Protein AF-I0AL12-F1 (afdb_monomer)

Secondary structure (DSSP, 8-state):
-HHHHHHHHHHHHSHHHHHHHHHHHHHHHHHHHHHHHHHHHHTT-GGG--HHHHHHHHHHHHHHHHHHHHHHHHHHHHH-

Solvent-accessible surface area (backbone atoms only — not comparable to full-atom values): 4367 Å² total; per-residue (Å²): 112,72,69,60,55,63,50,32,50,64,49,60,71,38,68,69,52,34,52,51,29,50,52,50,7,52,56,54,13,49,56,49,39,41,77,72,42,42,66,41,63,75,70,66,37,70,89,74,58,56,61,68,59,48,51,48,38,32,49,51,45,27,53,52,46,43,47,54,53,28,52,52,56,53,53,54,71,74,75,111

Foldseek 3Di:
DVVLVVLLVVLCPDPVSVVVLQVQLVVQLVVQLCVVCVVCVVVVVPVPDPVVVSVVSSVVSSVVSSSVVSVVVVVVVVVD

Sequence (80 aa):
MIKIFHICLPQIKNKINFKRHIRIALFVGTILNFINQYENIIEMNYQKLNVFHALITYCVPFFVSVYSAATFNHQEETND

Mean predicted aligned error: 6.61 Å

Structure (mmCIF, N/CA/C/O backbone):
data_AF-I0AL12-F1
#
_entry.id   AF-I0AL12-F1
#
loop_
_atom_site.group_PDB
_atom_site.id
_atom_site.type_symbol
_atom_site.label_atom_id
_atom_site.label_alt_id
_atom_site.label_comp_id
_atom_site.label_asym_id
_atom_site.label_entity_id
_atom_site.label_seq_id
_atom_site.pdbx_PDB_ins_code
_atom_site.Cartn_x
_atom_site.Cartn_y
_atom_site.Cartn_z
_atom_site.occupancy
_atom_site.B_iso_or_equiv
_atom_site.auth_seq_id
_atom_site.auth_comp_id
_atom_site.auth_asym_id
_atom_site.auth_atom_id
_atom_site.pdbx_PDB_model_num
ATOM 1 N N . MET A 1 1 ? -0.383 13.843 -18.300 1.00 57.22 1 MET A N 1
ATOM 2 C CA . MET A 1 1 ? -1.066 12.664 -17.713 1.00 57.22 1 MET A CA 1
ATOM 3 C C . MET A 1 1 ? -0.820 11.367 -18.482 1.00 57.22 1 MET A C 1
ATOM 5 O O . MET A 1 1 ? -0.343 10.432 -17.862 1.00 57.22 1 MET A O 1
ATOM 9 N N . ILE A 1 2 ? -1.056 11.291 -19.801 1.00 65.00 2 ILE A N 1
ATOM 10 C CA . ILE A 1 2 ? -0.929 10.029 -20.575 1.00 65.00 2 ILE A CA 1
ATOM 11 C C . ILE A 1 2 ? 0.488 9.415 -20.522 1.00 65.00 2 ILE A C 1
ATOM 13 O O . ILE A 1 2 ? 0.623 8.208 -20.351 1.00 65.00 2 ILE A O 1
ATOM 17 N N . LYS A 1 3 ? 1.548 10.239 -20.584 1.00 70.50 3 LYS A N 1
ATOM 18 C CA . LYS A 1 3 ? 2.946 9.764 -20.497 1.00 70.50 3 LYS A CA 1
ATOM 19 C C . LYS A 1 3 ? 3.251 9.028 -19.183 1.00 70.50 3 LYS A C 1
ATOM 21 O O . LYS A 1 3 ? 3.862 7.972 -19.210 1.00 70.50 3 LYS A O 1
ATOM 26 N N . ILE A 1 4 ? 2.750 9.533 -18.054 1.00 71.31 4 ILE A N 1
ATOM 27 C CA . ILE A 1 4 ? 2.953 8.932 -16.722 1.00 71.31 4 ILE A CA 1
ATOM 28 C C . ILE A 1 4 ? 2.337 7.531 -16.658 1.00 71.31 4 ILE A C 1
ATOM 30 O O . ILE A 1 4 ? 2.947 6.604 -16.131 1.00 71.31 4 ILE A O 1
ATOM 34 N N . PHE A 1 5 ? 1.141 7.365 -17.230 1.00 75.31 5 PHE A N 1
ATOM 35 C CA . PHE A 1 5 ? 0.452 6.078 -17.240 1.00 75.31 5 PHE A CA 1
ATOM 36 C C . PHE A 1 5 ? 1.252 5.015 -18.007 1.00 75.31 5 PHE A C 1
ATOM 38 O O . PHE A 1 5 ? 1.366 3.877 -17.554 1.00 75.31 5 PHE A O 1
ATOM 45 N N . HIS A 1 6 ? 1.872 5.410 -19.123 1.00 75.50 6 HIS A N 1
ATOM 46 C CA . HIS A 1 6 ? 2.711 4.530 -19.936 1.00 75.50 6 HIS A CA 1
ATOM 47 C C . HIS A 1 6 ? 3.966 4.049 -19.188 1.00 75.50 6 HIS A C 1
ATOM 49 O O . HIS A 1 6 ? 4.325 2.881 -19.294 1.00 75.50 6 HIS A O 1
ATOM 55 N N . ILE A 1 7 ? 4.584 4.915 -18.377 1.00 76.00 7 ILE A N 1
ATOM 56 C CA . ILE A 1 7 ? 5.776 4.586 -17.573 1.00 76.00 7 ILE A CA 1
ATOM 57 C C . ILE A 1 7 ? 5.409 3.684 -16.374 1.00 76.00 7 ILE A C 1
ATOM 59 O O . ILE A 1 7 ? 6.200 2.847 -15.944 1.00 76.00 7 ILE A O 1
ATOM 63 N N . CYS A 1 8 ? 4.182 3.788 -15.849 1.00 77.50 8 CYS A N 1
ATOM 64 C CA . CYS A 1 8 ? 3.714 2.960 -14.728 1.00 77.50 8 CYS A CA 1
ATOM 65 C C . CYS A 1 8 ? 3.301 1.532 -15.140 1.00 77.50 8 CYS A C 1
ATOM 67 O O . CYS A 1 8 ? 3.463 0.589 -14.364 1.00 77.50 8 CYS A O 1
ATOM 69 N N . LEU A 1 9 ? 2.784 1.346 -16.359 1.00 79.00 9 LEU A N 1
ATOM 70 C CA . LEU A 1 9 ? 2.369 0.050 -16.922 1.00 79.00 9 LEU A CA 1
ATOM 71 C C . LEU A 1 9 ? 3.391 -1.103 -16.762 1.00 79.00 9 LEU A C 1
ATOM 73 O O . LEU A 1 9 ? 2.977 -2.194 -16.346 1.00 79.00 9 LEU A O 1
ATOM 77 N N . PRO A 1 10 ? 4.698 -0.929 -17.046 1.00 77.12 10 PRO A N 1
ATOM 78 C CA . PRO A 1 10 ? 5.687 -1.999 -16.878 1.00 77.12 10 PRO A CA 1
ATOM 79 C C . PRO A 1 10 ? 5.881 -2.436 -15.416 1.00 77.12 10 PRO A C 1
ATOM 81 O O . PRO A 1 10 ? 6.126 -3.618 -15.164 1.00 77.12 10 PRO A O 1
ATOM 84 N N . GLN A 1 11 ? 5.700 -1.535 -14.444 1.00 80.00 11 GLN A N 1
ATOM 85 C CA . GLN A 1 11 ? 5.825 -1.858 -13.013 1.00 80.00 11 GLN A CA 1
ATOM 86 C C . GLN A 1 11 ? 4.731 -2.827 -12.541 1.00 80.00 11 GLN A C 1
ATOM 88 O O . GLN A 1 11 ? 4.965 -3.663 -11.670 1.00 80.00 11 GLN A O 1
ATOM 93 N N . ILE A 1 12 ? 3.542 -2.751 -13.144 1.00 78.75 12 ILE A N 1
ATOM 94 C CA . ILE A 1 12 ? 2.388 -3.588 -12.786 1.00 78.75 12 ILE A CA 1
ATOM 95 C C . ILE A 1 12 ? 2.435 -4.943 -13.505 1.00 78.75 12 ILE A C 1
ATOM 97 O O . ILE A 1 12 ? 2.023 -5.956 -12.942 1.00 78.75 12 ILE A O 1
ATOM 101 N N . LYS A 1 13 ? 2.963 -4.992 -14.736 1.00 81.12 13 LYS A N 1
ATOM 102 C CA . LYS A 1 13 ? 3.053 -6.238 -15.518 1.00 81.12 13 LYS A CA 1
ATOM 103 C C . LYS A 1 13 ? 4.044 -7.250 -14.934 1.00 81.12 13 LYS A C 1
ATOM 105 O O . LYS A 1 13 ? 3.823 -8.454 -15.057 1.00 81.12 13 LYS A O 1
ATOM 110 N N . ASN A 1 14 ? 5.121 -6.795 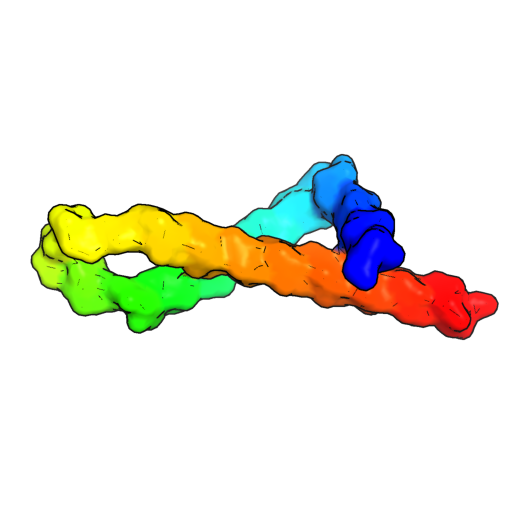-14.295 1.00 82.31 14 ASN A N 1
ATOM 111 C CA . ASN A 1 14 ? 6.087 -7.694 -13.670 1.00 82.31 14 ASN A CA 1
ATOM 112 C C . ASN A 1 14 ? 5.593 -8.152 -12.284 1.00 82.31 14 ASN A C 1
ATOM 114 O O . ASN A 1 14 ? 5.477 -7.348 -11.359 1.00 82.31 14 ASN A O 1
ATOM 118 N N . LYS A 1 15 ? 5.359 -9.463 -12.110 1.00 76.38 15 LYS A N 1
ATOM 119 C CA . LYS A 1 15 ? 4.874 -10.042 -10.840 1.00 76.38 15 LYS A CA 1
ATOM 120 C C . LYS A 1 15 ? 5.767 -9.725 -9.635 1.00 76.38 15 LYS A C 1
ATOM 122 O O . LYS A 1 15 ? 5.246 -9.645 -8.522 1.00 76.38 15 LYS A O 1
ATOM 127 N N . ILE A 1 16 ? 7.079 -9.575 -9.825 1.00 78.31 16 ILE A N 1
ATOM 128 C CA . ILE A 1 16 ? 8.019 -9.253 -8.740 1.00 78.31 16 ILE A CA 1
ATOM 129 C C . ILE A 1 16 ? 7.798 -7.807 -8.277 1.00 78.31 16 ILE A C 1
ATOM 131 O O . ILE A 1 16 ? 7.583 -7.568 -7.086 1.00 78.31 16 ILE A O 1
ATOM 135 N N . ASN A 1 17 ? 7.750 -6.863 -9.220 1.00 84.62 17 ASN A N 1
ATOM 136 C CA . ASN A 1 17 ? 7.519 -5.443 -8.938 1.00 84.62 17 ASN A CA 1
ATOM 137 C C . ASN A 1 17 ? 6.125 -5.221 -8.344 1.00 84.62 17 ASN A C 1
ATOM 139 O O . ASN A 1 17 ? 5.985 -4.564 -7.312 1.00 84.62 17 ASN A O 1
ATOM 143 N N . PHE A 1 18 ? 5.103 -5.874 -8.898 1.00 88.00 18 PHE A N 1
ATOM 144 C CA . PHE A 1 18 ? 3.740 -5.804 -8.380 1.00 88.00 18 PHE A CA 1
ATOM 145 C C . PHE A 1 18 ? 3.634 -6.274 -6.919 1.00 88.00 18 PHE A C 1
ATOM 147 O O . PHE A 1 18 ? 3.066 -5.570 -6.082 1.00 88.00 18 PHE A O 1
ATOM 154 N N . LYS A 1 19 ? 4.237 -7.423 -6.571 1.00 88.38 19 LYS A N 1
ATOM 155 C CA . LYS A 1 19 ? 4.2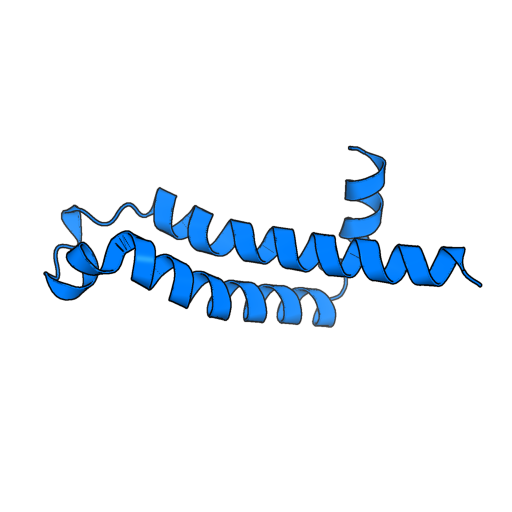69 -7.917 -5.180 1.00 88.38 19 LYS A CA 1
ATOM 156 C C . LYS A 1 19 ? 4.963 -6.936 -4.233 1.00 88.38 19 LYS A C 1
ATOM 158 O O . LYS A 1 19 ? 4.523 -6.791 -3.092 1.00 88.38 19 LYS A O 1
ATOM 163 N N . ARG A 1 20 ? 6.026 -6.261 -4.688 1.00 91.69 20 ARG A N 1
ATOM 164 C CA . ARG A 1 20 ? 6.724 -5.233 -3.900 1.00 91.69 20 ARG A CA 1
ATOM 165 C C . ARG A 1 20 ? 5.790 -4.068 -3.575 1.00 91.69 20 ARG A C 1
ATOM 167 O O . ARG A 1 20 ? 5.677 -3.695 -2.410 1.00 91.69 20 ARG A O 1
ATOM 174 N N . HIS A 1 21 ? 5.084 -3.552 -4.578 1.00 91.94 21 HIS A N 1
ATOM 175 C CA . HIS A 1 21 ? 4.135 -2.452 -4.403 1.00 91.94 21 HIS A CA 1
ATOM 176 C C . HIS A 1 21 ? 2.959 -2.833 -3.498 1.00 91.94 21 HIS A C 1
ATOM 178 O O . HIS A 1 21 ? 2.587 -2.046 -2.632 1.00 91.94 21 HIS A O 1
ATOM 184 N N . ILE A 1 22 ? 2.438 -4.060 -3.609 1.00 93.00 22 ILE A N 1
ATOM 185 C CA . ILE A 1 22 ? 1.414 -4.577 -2.685 1.00 93.00 22 ILE A CA 1
ATOM 186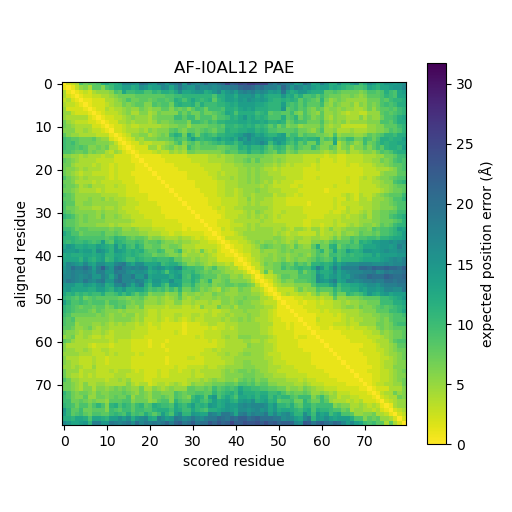 C C . ILE A 1 22 ? 1.940 -4.638 -1.246 1.00 93.00 22 ILE A C 1
ATOM 188 O O . ILE A 1 22 ? 1.249 -4.203 -0.332 1.00 93.00 22 ILE A O 1
ATOM 192 N N . ARG A 1 23 ? 3.162 -5.139 -1.017 1.00 93.62 23 ARG A N 1
ATOM 193 C CA . ARG A 1 23 ? 3.743 -5.205 0.336 1.00 93.62 23 ARG A CA 1
ATOM 194 C C . ARG A 1 23 ? 3.881 -3.815 0.961 1.00 93.62 23 ARG A C 1
ATOM 196 O O . ARG A 1 23 ? 3.550 -3.647 2.131 1.00 93.62 23 ARG A O 1
ATOM 203 N N . ILE A 1 24 ? 4.342 -2.835 0.182 1.00 93.69 24 ILE A N 1
ATOM 204 C CA . ILE A 1 24 ? 4.451 -1.438 0.624 1.00 93.69 24 ILE A CA 1
ATOM 205 C C . ILE A 1 24 ? 3.065 -0.878 0.950 1.00 93.69 24 ILE A C 1
ATOM 207 O O . ILE A 1 24 ? 2.875 -0.315 2.025 1.00 93.69 24 ILE A O 1
ATOM 211 N N . ALA A 1 25 ? 2.091 -1.086 0.062 1.00 94.25 25 ALA A N 1
ATOM 212 C CA . ALA A 1 25 ? 0.717 -0.644 0.258 1.00 94.25 25 ALA A CA 1
ATOM 213 C C . ALA A 1 25 ? 0.083 -1.239 1.516 1.00 94.25 25 ALA A C 1
ATOM 215 O O . ALA A 1 25 ? -0.574 -0.520 2.256 1.00 94.25 25 ALA A O 1
ATOM 216 N N . LEU A 1 26 ? 0.318 -2.524 1.795 1.00 93.62 26 LEU A N 1
ATOM 217 C CA . LEU A 1 26 ? -0.166 -3.172 3.012 1.00 93.62 26 LEU A CA 1
ATOM 218 C C . LEU A 1 26 ? 0.507 -2.605 4.258 1.00 93.62 26 LEU A C 1
ATOM 220 O O . LEU A 1 26 ? -0.186 -2.283 5.215 1.00 93.62 26 LEU A O 1
ATOM 224 N N . PHE A 1 27 ? 1.831 -2.444 4.259 1.00 95.25 27 PHE A N 1
ATOM 225 C CA . PHE A 1 27 ? 2.545 -1.928 5.427 1.00 95.25 27 PHE A CA 1
ATOM 226 C C . PHE A 1 27 ? 2.156 -0.477 5.736 1.00 95.25 27 PHE A C 1
ATOM 228 O O . PHE A 1 27 ? 1.662 -0.177 6.822 1.00 95.25 27 PHE A O 1
ATOM 235 N N . VAL A 1 28 ? 2.315 0.412 4.753 1.00 94.81 28 VAL A N 1
ATOM 236 C CA . VAL A 1 28 ? 1.998 1.838 4.901 1.00 94.81 28 VAL A CA 1
ATOM 237 C C . VAL A 1 28 ? 0.500 2.026 5.107 1.00 94.81 28 VAL A C 1
ATOM 239 O O . VAL A 1 28 ? 0.102 2.745 6.015 1.00 94.81 28 VAL A O 1
ATOM 242 N N . GLY A 1 29 ? -0.333 1.336 4.326 1.00 92.25 29 GLY A N 1
ATOM 243 C CA . GLY A 1 29 ? -1.787 1.400 4.442 1.00 92.25 29 GLY A CA 1
ATOM 244 C C . GLY A 1 29 ? -2.305 0.891 5.784 1.00 92.25 29 GLY A C 1
ATOM 245 O O . GLY A 1 29 ? -3.265 1.452 6.289 1.00 92.25 29 GLY A O 1
ATOM 246 N N . THR A 1 30 ? -1.651 -0.085 6.426 1.00 90.06 30 THR A N 1
ATOM 247 C CA . THR A 1 30 ? -2.032 -0.533 7.781 1.00 90.06 30 THR A CA 1
ATOM 248 C C . THR A 1 30 ? -1.790 0.562 8.809 1.00 90.06 30 THR A C 1
ATOM 250 O O . THR A 1 30 ? -2.678 0.859 9.607 1.00 90.06 30 THR A O 1
ATOM 253 N N . ILE A 1 31 ? -0.620 1.203 8.761 1.00 93.62 31 ILE A N 1
ATOM 254 C CA . ILE A 1 31 ? -0.292 2.336 9.639 1.00 93.62 31 ILE A CA 1
ATOM 255 C C . 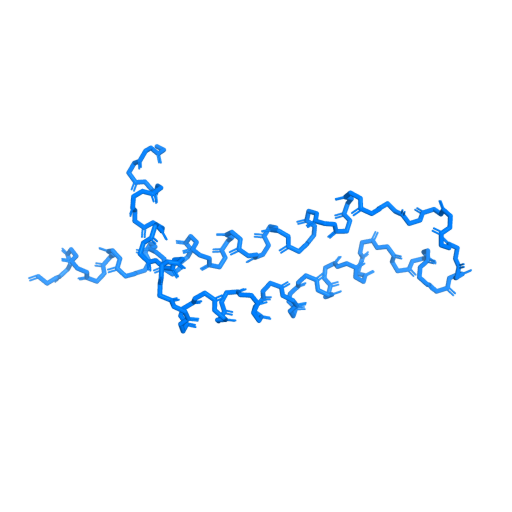ILE A 1 31 ? -1.293 3.471 9.410 1.00 93.62 31 ILE A C 1
ATOM 257 O O . ILE A 1 31 ? -1.849 4.021 10.360 1.00 93.62 31 ILE A O 1
ATOM 261 N N . LEU A 1 32 ? -1.564 3.782 8.143 1.00 89.75 32 LEU A N 1
ATOM 262 C CA . LEU A 1 32 ? -2.453 4.865 7.746 1.00 89.75 32 LEU A CA 1
ATOM 263 C C . LEU A 1 32 ? -3.922 4.564 8.115 1.00 89.75 32 LEU A C 1
ATOM 265 O O . LEU A 1 32 ? -4.666 5.453 8.516 1.00 89.75 32 LEU A O 1
ATOM 269 N N . ASN A 1 33 ? -4.338 3.299 8.048 1.00 88.62 33 ASN A N 1
ATOM 270 C CA . ASN A 1 33 ? -5.674 2.858 8.446 1.00 88.62 33 ASN A CA 1
ATOM 271 C C . ASN A 1 33 ? -5.840 2.886 9.965 1.00 88.62 33 ASN A C 1
ATOM 273 O O . ASN A 1 33 ? -6.904 3.267 10.451 1.00 88.62 33 ASN A O 1
ATOM 277 N N . PHE A 1 34 ? -4.777 2.545 10.701 1.00 88.19 34 PHE A N 1
ATOM 278 C CA . PHE A 1 34 ? -4.740 2.671 12.150 1.00 88.19 34 PHE A CA 1
ATOM 279 C C . PHE A 1 34 ? -4.922 4.132 12.558 1.00 88.19 34 PHE A C 1
ATOM 281 O O . PHE A 1 34 ? -5.921 4.434 13.188 1.00 88.19 34 PHE A O 1
ATOM 288 N N . ILE A 1 35 ? -4.071 5.066 12.114 1.00 87.88 35 ILE A N 1
ATOM 289 C CA . ILE A 1 35 ? -4.212 6.490 12.490 1.00 87.88 35 ILE A CA 1
ATOM 290 C C . ILE A 1 35 ? 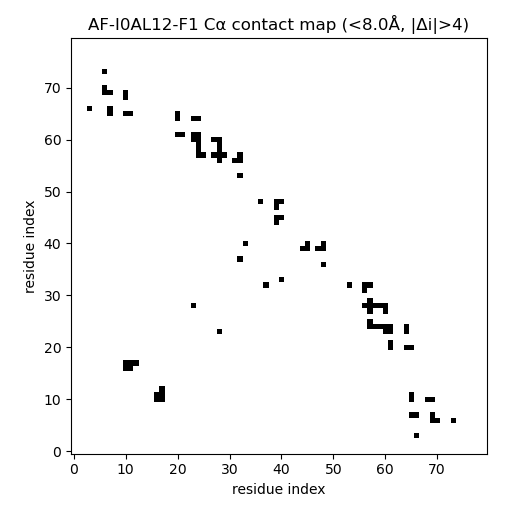-5.567 7.091 12.084 1.00 87.88 35 ILE A C 1
ATOM 292 O O . ILE A 1 35 ? -6.066 7.987 12.755 1.00 87.88 35 ILE A O 1
ATOM 296 N N . ASN A 1 36 ? -6.170 6.606 10.997 1.00 87.06 36 ASN A N 1
ATOM 297 C CA . ASN A 1 36 ? -7.376 7.201 10.442 1.00 87.06 36 ASN A CA 1
ATOM 298 C C . ASN A 1 36 ? -8.677 6.702 11.097 1.00 87.06 36 ASN A C 1
ATOM 300 O O . ASN A 1 36 ? -9.681 7.405 11.055 1.00 87.06 36 ASN A O 1
ATOM 304 N N . GLN A 1 37 ? -8.702 5.490 11.660 1.00 82.38 37 GLN A N 1
ATOM 305 C CA . GLN A 1 37 ? -9.903 4.928 12.304 1.00 82.38 37 GLN A CA 1
ATOM 306 C C . GLN A 1 37 ? -9.594 4.260 13.654 1.00 82.38 37 GLN A C 1
ATOM 308 O O . GLN A 1 37 ? -10.349 3.382 14.071 1.00 82.38 37 GLN A O 1
ATOM 313 N N . TYR A 1 38 ? -8.509 4.657 14.339 1.00 84.62 38 TYR A N 1
ATOM 314 C CA . TYR A 1 38 ? -8.068 4.015 15.587 1.00 84.62 38 TYR A CA 1
ATOM 315 C C . TYR A 1 38 ? -9.178 3.981 16.645 1.00 84.62 38 TYR A C 1
ATOM 317 O O . TYR A 1 38 ? -9.359 2.946 17.275 1.00 84.62 38 TYR A O 1
ATOM 325 N N . GLU A 1 39 ? -9.965 5.053 16.785 1.00 82.06 39 GLU A N 1
ATOM 326 C CA . GLU A 1 39 ? -11.088 5.136 17.734 1.00 82.06 39 GLU A CA 1
ATOM 327 C C . GLU A 1 39 ? -12.108 4.023 17.481 1.00 82.06 39 GLU A C 1
ATOM 329 O O . GLU A 1 39 ? -12.408 3.237 18.372 1.00 82.06 39 GLU A O 1
ATOM 334 N N . ASN A 1 40 ? -12.548 3.857 16.230 1.00 81.25 40 ASN A N 1
ATOM 335 C CA . ASN A 1 40 ? -13.514 2.817 15.863 1.00 81.25 40 ASN A CA 1
ATOM 336 C C . ASN A 1 40 ? -12.949 1.395 16.031 1.00 81.25 40 ASN A C 1
ATOM 338 O O . ASN A 1 40 ? -13.705 0.463 16.306 1.00 81.25 40 ASN A O 1
ATOM 342 N N . ILE A 1 41 ? -11.633 1.217 15.855 1.00 79.44 41 ILE A N 1
ATOM 343 C CA . ILE A 1 41 ? -10.950 -0.073 16.033 1.00 79.44 41 ILE A CA 1
ATOM 344 C C . ILE A 1 41 ? -10.830 -0.420 17.525 1.00 79.44 41 ILE A C 1
ATOM 346 O O . ILE A 1 41 ? -11.082 -1.564 17.902 1.00 79.44 41 ILE A O 1
ATOM 350 N N . ILE A 1 42 ? -10.469 0.551 18.368 1.00 80.69 42 ILE A N 1
ATOM 351 C CA . ILE A 1 42 ? -10.287 0.366 19.817 1.00 80.69 42 ILE A CA 1
ATOM 352 C C . ILE A 1 42 ? -11.637 0.217 20.526 1.00 80.69 42 ILE A C 1
ATOM 354 O O . ILE A 1 42 ? -11.771 -0.629 21.407 1.00 80.69 42 ILE A O 1
ATOM 358 N N . GLU A 1 43 ? -12.655 0.971 20.109 1.00 83.56 43 GLU A N 1
ATOM 359 C CA . GLU A 1 43 ? -14.021 0.872 20.640 1.00 83.56 43 GLU A CA 1
ATOM 360 C C . GLU A 1 43 ? -14.781 -0.376 20.138 1.00 83.56 43 GLU A C 1
ATOM 362 O O . GLU A 1 43 ? -15.935 -0.579 20.512 1.00 83.56 43 GLU A O 1
ATOM 367 N N . MET A 1 44 ? -14.168 -1.210 19.279 1.00 73.69 44 MET A N 1
ATOM 368 C CA . MET A 1 44 ? -14.808 -2.344 18.585 1.00 73.69 44 MET A CA 1
ATOM 369 C C . MET A 1 44 ? -16.121 -1.967 17.869 1.00 73.69 44 MET A C 1
ATOM 371 O O . MET A 1 44 ? -17.017 -2.794 17.677 1.00 73.69 44 MET A O 1
ATOM 375 N N . ASN A 1 45 ? -16.247 -0.713 17.431 1.00 76.44 45 ASN A N 1
ATOM 376 C CA . ASN A 1 45 ? -17.451 -0.217 16.776 1.00 76.44 45 ASN A CA 1
ATOM 377 C C . ASN A 1 45 ? -17.391 -0.457 15.261 1.00 76.44 45 ASN A C 1
ATOM 379 O O . ASN A 1 45 ? -17.253 0.462 14.449 1.00 76.44 45 ASN A O 1
ATOM 383 N N . TYR A 1 46 ? -17.516 -1.728 14.873 1.00 70.69 46 TYR A N 1
ATOM 384 C CA . TYR A 1 46 ? -17.441 -2.161 13.474 1.00 70.69 46 TYR A CA 1
ATOM 385 C C . TYR A 1 46 ? -18.563 -1.586 12.589 1.00 70.69 46 TYR A C 1
ATOM 387 O O . TYR A 1 46 ? -18.399 -1.529 11.373 1.00 70.69 46 TYR A O 1
ATOM 395 N N . GLN A 1 47 ? -19.676 -1.113 13.166 1.00 71.75 47 GLN A N 1
ATOM 396 C CA . GLN A 1 47 ? -20.759 -0.457 12.416 1.00 71.75 47 GLN A CA 1
ATOM 397 C C . GLN A 1 47 ? -20.375 0.931 11.887 1.00 71.75 47 GLN A C 1
ATOM 399 O O . GLN A 1 47 ? -20.947 1.377 10.894 1.00 71.75 47 GLN A O 1
ATOM 404 N N . LYS A 1 48 ? -19.408 1.609 12.519 1.00 73.44 48 LYS A N 1
ATOM 405 C CA . LYS A 1 48 ? -18.902 2.917 12.074 1.00 73.44 48 LYS A CA 1
ATOM 406 C C . LYS A 1 48 ? -17.659 2.826 11.187 1.00 73.44 48 LYS A C 1
ATOM 408 O O . LYS A 1 48 ? -17.189 3.857 10.704 1.00 73.44 48 LYS A O 1
ATOM 413 N N . LEU A 1 49 ? -17.124 1.625 10.948 1.00 75.88 49 LEU A N 1
ATOM 414 C CA . LEU A 1 49 ? -15.980 1.454 10.056 1.00 75.88 49 LEU A CA 1
ATOM 415 C C . LEU A 1 49 ? -16.360 1.847 8.630 1.00 75.88 49 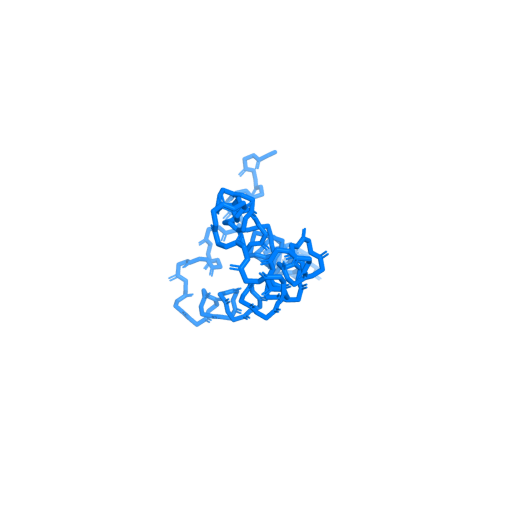LEU A C 1
ATOM 417 O O . LEU A 1 49 ? -17.162 1.192 7.962 1.00 75.88 49 LEU A O 1
ATOM 421 N N . ASN A 1 50 ? -15.729 2.907 8.136 1.00 82.88 50 ASN A N 1
ATOM 422 C CA . ASN A 1 50 ? -15.900 3.319 6.757 1.00 82.88 50 ASN A CA 1
ATOM 423 C C . ASN A 1 50 ? -14.976 2.475 5.868 1.00 82.88 50 ASN A C 1
ATOM 425 O O . ASN A 1 50 ? -13.803 2.806 5.678 1.00 82.88 50 ASN A O 1
ATOM 429 N N . VAL A 1 51 ? -15.524 1.378 5.336 1.00 81.38 51 VAL A N 1
ATOM 430 C CA . VAL A 1 51 ? -14.825 0.429 4.449 1.00 81.38 51 VAL A CA 1
ATOM 431 C C . VAL A 1 51 ? -14.293 1.117 3.192 1.00 81.38 51 VAL A C 1
ATOM 433 O O . VAL A 1 51 ? -13.197 0.801 2.734 1.00 81.38 51 VAL A O 1
ATOM 436 N N . PHE A 1 52 ? -15.032 2.089 2.650 1.00 83.56 52 PHE A N 1
ATOM 437 C CA . PHE A 1 52 ? -14.583 2.861 1.491 1.00 83.56 52 PHE A CA 1
ATOM 438 C C . PHE A 1 52 ? -13.333 3.677 1.822 1.00 83.56 52 PHE A C 1
ATOM 440 O O . PHE A 1 52 ? -12.363 3.679 1.064 1.00 83.56 52 PHE A O 1
ATOM 447 N N . HIS A 1 53 ? -13.326 4.309 2.994 1.00 83.62 53 HIS A N 1
ATOM 448 C CA . HIS A 1 53 ? -12.162 5.044 3.468 1.00 83.62 53 HIS A CA 1
ATOM 449 C C . HIS A 1 53 ? -10.971 4.111 3.680 1.00 83.62 53 HIS A C 1
ATOM 451 O O . HIS A 1 53 ? -9.889 4.401 3.185 1.00 83.62 53 HIS A O 1
ATOM 457 N N . ALA A 1 54 ? -11.176 2.959 4.325 1.00 84.31 54 ALA A N 1
ATOM 458 C CA . ALA A 1 54 ? -10.131 1.952 4.489 1.00 84.31 54 ALA A CA 1
ATOM 459 C C . ALA A 1 54 ? -9.554 1.507 3.132 1.00 84.31 54 ALA A C 1
ATOM 461 O O . ALA A 1 54 ? -8.338 1.454 2.972 1.00 84.31 54 ALA A O 1
ATOM 462 N N . LEU A 1 55 ? -10.396 1.268 2.121 1.00 87.56 55 LEU A N 1
ATOM 463 C CA . LEU A 1 55 ? -9.948 0.875 0.783 1.00 87.56 55 LEU A CA 1
ATOM 464 C C . LEU A 1 55 ? -9.047 1.941 0.139 1.00 87.56 55 LEU A C 1
ATOM 466 O O . LEU A 1 55 ? -7.968 1.610 -0.355 1.00 87.56 55 LEU A O 1
ATOM 470 N N . ILE A 1 56 ? -9.426 3.221 0.214 1.00 88.12 56 ILE A N 1
ATOM 471 C CA . ILE A 1 56 ? -8.585 4.328 -0.272 1.00 88.12 56 ILE A CA 1
ATOM 472 C C . ILE A 1 56 ? -7.252 4.380 0.481 1.00 88.12 56 ILE A C 1
ATOM 474 O O . ILE A 1 56 ? -6.203 4.548 -0.145 1.00 88.12 56 ILE A O 1
ATOM 478 N N . THR A 1 57 ? -7.273 4.167 1.794 1.00 89.81 57 THR A N 1
ATOM 479 C CA . THR A 1 57 ? -6.080 4.170 2.647 1.00 89.81 57 THR A CA 1
ATOM 480 C C . THR A 1 57 ? -5.028 3.139 2.225 1.00 89.81 57 THR A C 1
ATOM 482 O O . THR A 1 57 ? -3.836 3.384 2.400 1.00 89.81 57 THR A O 1
ATOM 485 N N . TYR A 1 58 ? -5.433 2.024 1.607 1.00 88.44 58 TYR A N 1
ATOM 486 C CA . TYR A 1 58 ? -4.508 1.050 1.009 1.00 88.44 58 TYR A CA 1
ATOM 487 C C . TYR A 1 58 ? -4.215 1.324 -0.474 1.00 88.44 58 TYR A C 1
ATOM 489 O O . TYR A 1 58 ? -3.094 1.096 -0.936 1.00 88.44 58 TYR A O 1
ATOM 497 N N . CYS A 1 59 ? -5.183 1.840 -1.236 1.00 90.44 59 CYS A N 1
ATOM 498 C CA . CYS A 1 59 ? -4.999 2.153 -2.654 1.00 90.44 59 CYS A CA 1
ATOM 499 C C . CYS A 1 59 ? -4.000 3.295 -2.886 1.00 90.44 59 CYS A C 1
ATOM 501 O O . CYS A 1 59 ? -3.162 3.206 -3.783 1.00 90.44 59 CYS A O 1
ATOM 503 N N . VAL A 1 60 ? -4.050 4.357 -2.082 1.00 92.50 60 VAL A N 1
ATOM 504 C CA . VAL A 1 60 ? -3.156 5.518 -2.226 1.00 92.50 60 VAL A CA 1
ATOM 505 C C . VAL A 1 60 ? -1.672 5.129 -2.109 1.00 92.50 60 VAL A C 1
ATOM 507 O O . VAL A 1 60 ? -0.928 5.398 -3.056 1.00 92.50 60 VAL A O 1
ATOM 510 N N . PRO A 1 61 ? -1.206 4.453 -1.038 1.00 92.62 61 PRO A N 1
ATOM 511 C CA . PRO A 1 61 ? 0.199 4.063 -0.926 1.00 92.62 61 PRO A CA 1
ATOM 512 C C . PRO A 1 61 ? 0.638 3.055 -1.998 1.00 92.62 61 PRO A C 1
ATOM 514 O O . PRO A 1 61 ? 1.808 3.064 -2.386 1.00 92.62 61 PRO A O 1
ATOM 517 N N . PHE A 1 62 ? -0.276 2.244 -2.546 1.00 92.81 62 PHE A N 1
ATOM 518 C CA . PHE A 1 62 ? 0.016 1.426 -3.726 1.00 92.81 62 PHE A CA 1
ATOM 519 C C . PHE A 1 62 ? 0.357 2.291 -4.948 1.00 92.81 62 PHE A C 1
ATOM 521 O O . PHE A 1 62 ? 1.425 2.127 -5.541 1.00 92.81 62 PHE A O 1
ATOM 528 N N . PHE A 1 63 ? -0.517 3.236 -5.309 1.00 91.25 63 PHE A N 1
ATOM 529 C CA . PHE A 1 63 ? -0.319 4.084 -6.489 1.00 91.25 63 PHE A CA 1
ATOM 530 C C . PHE A 1 63 ? 0.906 4.986 -6.364 1.00 91.25 63 PHE A C 1
ATOM 532 O O . PHE A 1 63 ? 1.669 5.108 -7.321 1.00 91.25 63 PHE A O 1
ATOM 539 N N . VAL A 1 64 ? 1.135 5.562 -5.182 1.00 92.12 64 VAL A N 1
ATOM 540 C CA . VAL A 1 64 ? 2.329 6.373 -4.911 1.00 92.12 64 VAL A CA 1
ATOM 541 C C . VAL A 1 64 ? 3.594 5.530 -5.065 1.00 92.12 64 VAL A C 1
ATOM 543 O O . VAL A 1 64 ? 4.533 5.957 -5.729 1.00 92.12 64 VAL A O 1
ATOM 546 N N . SER A 1 65 ? 3.604 4.299 -4.543 1.00 93.38 65 SER A N 1
ATOM 547 C CA . SER A 1 65 ? 4.751 3.399 -4.687 1.00 93.38 65 SER A CA 1
ATOM 548 C C . SER A 1 65 ? 5.055 3.062 -6.154 1.00 93.38 65 SER A C 1
ATOM 550 O O . SER A 1 65 ? 6.220 3.085 -6.557 1.00 93.38 65 SER A O 1
ATOM 552 N N . VAL A 1 66 ? 4.024 2.780 -6.959 1.00 90.94 66 VAL A N 1
ATOM 553 C CA . VAL A 1 66 ? 4.167 2.520 -8.403 1.00 90.94 66 VAL A CA 1
ATOM 554 C C . VAL A 1 66 ? 4.684 3.760 -9.133 1.00 90.94 66 VAL A C 1
ATOM 556 O O . VAL A 1 66 ? 5.625 3.652 -9.917 1.00 90.94 66 VAL A O 1
ATOM 559 N N . TYR A 1 67 ? 4.114 4.934 -8.853 1.00 89.25 67 TYR A N 1
ATOM 560 C CA . TYR A 1 67 ? 4.506 6.196 -9.480 1.00 89.25 67 TYR A CA 1
ATOM 561 C C . TYR A 1 67 ? 5.960 6.572 -9.175 1.00 89.25 67 TYR A C 1
ATOM 563 O O . TYR A 1 67 ? 6.712 6.922 -10.088 1.00 89.25 67 TYR A O 1
ATOM 571 N N . SER A 1 68 ? 6.380 6.458 -7.912 1.00 88.44 68 SER A N 1
ATOM 572 C CA . SER A 1 68 ? 7.760 6.743 -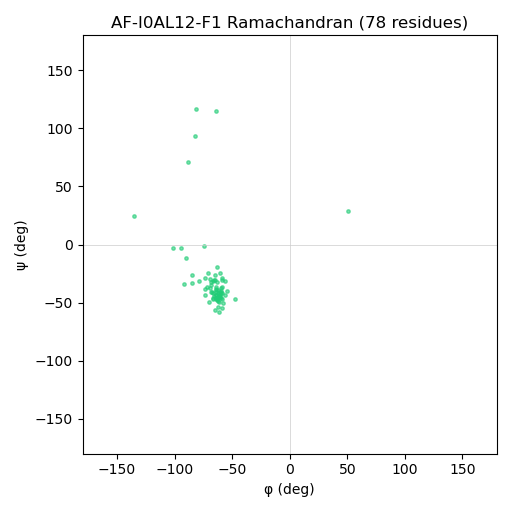7.511 1.00 88.44 68 SER A CA 1
ATOM 573 C C . SER A 1 68 ? 8.756 5.814 -8.204 1.00 88.44 68 SER A C 1
ATOM 575 O O . SER A 1 68 ? 9.756 6.293 -8.727 1.00 88.44 68 SER A O 1
ATOM 577 N N . ALA A 1 69 ? 8.472 4.509 -8.276 1.00 87.62 69 ALA A N 1
ATOM 578 C CA . ALA A 1 69 ? 9.354 3.561 -8.963 1.00 87.62 69 ALA A CA 1
ATOM 579 C C . ALA A 1 69 ? 9.400 3.796 -10.481 1.00 87.62 69 ALA A C 1
ATOM 581 O O . ALA A 1 69 ? 10.465 3.741 -11.086 1.00 87.62 69 ALA A O 1
ATOM 582 N N . ALA A 1 70 ? 8.252 4.089 -11.092 1.00 86.62 70 ALA A N 1
ATOM 583 C CA . ALA A 1 70 ? 8.153 4.408 -12.511 1.00 86.62 70 ALA A CA 1
ATOM 584 C C . ALA A 1 70 ? 8.967 5.663 -12.873 1.00 86.62 70 ALA A C 1
ATOM 586 O O . ALA A 1 70 ? 9.704 5.663 -13.854 1.00 86.62 70 ALA A O 1
ATOM 587 N N . THR A 1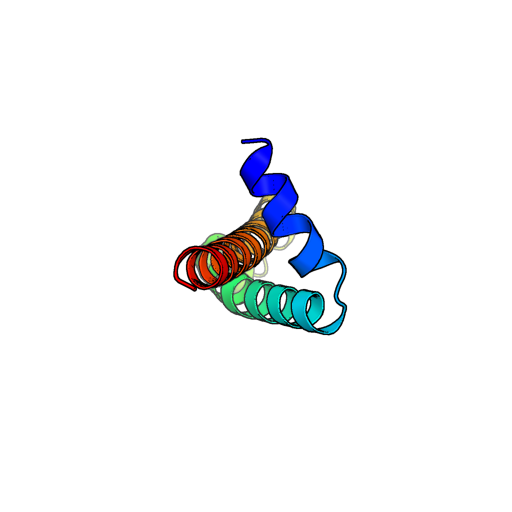 71 ? 8.869 6.713 -12.055 1.00 86.06 71 THR A N 1
ATOM 588 C CA . THR A 1 71 ? 9.582 7.977 -12.285 1.00 86.06 71 THR A CA 1
ATOM 589 C C . THR A 1 71 ? 11.089 7.815 -12.102 1.00 86.06 71 THR A C 1
ATOM 591 O O . THR A 1 71 ? 11.848 8.337 -12.910 1.00 86.06 71 THR A O 1
ATOM 594 N N . PHE A 1 72 ? 11.520 7.066 -11.083 1.00 86.06 72 PHE A N 1
ATOM 595 C CA . PHE A 1 72 ? 12.942 6.847 -10.809 1.00 86.06 72 PHE A CA 1
ATOM 596 C C . PHE A 1 72 ? 13.631 6.073 -11.943 1.00 86.06 72 PHE A C 1
ATOM 598 O O . PHE A 1 72 ? 14.655 6.513 -12.451 1.00 86.06 72 PHE A O 1
ATOM 605 N N . ASN A 1 73 ? 13.017 4.982 -12.416 1.00 78.94 73 ASN A N 1
ATOM 606 C CA . ASN A 1 73 ? 13.559 4.196 -13.529 1.00 78.94 73 ASN A CA 1
ATOM 607 C C . ASN A 1 73 ? 13.618 5.000 -14.839 1.00 78.94 73 ASN A C 1
ATOM 609 O O . ASN A 1 73 ? 14.553 4.850 -15.615 1.00 78.94 73 ASN A O 1
ATOM 613 N N . HIS A 1 74 ? 12.624 5.860 -15.091 1.00 77.69 74 HIS A N 1
ATOM 614 C CA . HIS A 1 74 ? 12.624 6.704 -16.286 1.00 77.69 74 HIS A CA 1
ATOM 615 C C . HIS A 1 74 ? 13.708 7.788 -16.238 1.00 77.69 74 HIS A C 1
ATOM 617 O O . HIS A 1 74 ? 14.208 8.183 -17.283 1.00 77.69 74 HIS A O 1
ATOM 623 N N . GLN A 1 75 ? 14.073 8.263 -15.041 1.00 76.00 75 GLN A N 1
ATOM 624 C CA . GLN A 1 75 ? 15.181 9.202 -14.870 1.00 76.00 75 GLN A CA 1
ATOM 625 C C . GLN A 1 75 ? 16.541 8.548 -15.144 1.00 76.00 75 GLN A C 1
ATOM 627 O O . GLN A 1 75 ? 17.385 9.207 -15.743 1.00 76.00 75 GLN A O 1
ATOM 632 N N . GLU A 1 76 ? 16.753 7.283 -14.760 1.00 75.31 76 GLU A N 1
ATOM 633 C CA . GLU A 1 76 ? 17.973 6.535 -15.120 1.00 75.31 76 GLU A CA 1
ATOM 634 C C . GLU A 1 76 ? 18.113 6.380 -16.642 1.00 75.31 76 GLU A C 1
ATOM 636 O O . GLU A 1 76 ? 19.133 6.780 -17.188 1.00 75.31 76 GLU A O 1
ATOM 641 N N . GLU A 1 77 ? 17.064 5.936 -17.348 1.00 69.50 77 GLU A N 1
ATOM 642 C CA . GLU A 1 77 ? 17.102 5.744 -18.813 1.00 69.50 77 GLU A CA 1
ATOM 643 C C . GLU A 1 77 ? 17.385 7.025 -19.622 1.00 69.50 77 GLU A C 1
ATOM 645 O O . GLU A 1 77 ? 17.829 6.940 -20.761 1.00 69.50 77 GLU A O 1
ATOM 650 N N . THR A 1 78 ? 17.087 8.212 -19.083 1.00 71.56 78 THR A N 1
ATOM 651 C CA . THR A 1 78 ? 17.367 9.498 -19.755 1.00 71.56 78 THR A CA 1
ATOM 652 C C . THR A 1 78 ? 18.738 10.098 -19.439 1.00 71.56 78 THR A C 1
ATOM 654 O O . THR A 1 78 ? 19.102 11.089 -20.071 1.00 71.56 78 THR A O 1
ATOM 657 N N . ASN A 1 79 ? 19.455 9.568 -18.444 1.00 66.50 79 ASN A N 1
ATOM 658 C CA . ASN A 1 79 ? 20.773 10.065 -18.032 1.00 66.50 79 ASN A CA 1
ATOM 659 C C . ASN A 1 79 ? 21.941 9.212 -18.570 1.00 66.50 79 ASN A C 1
ATOM 661 O O . ASN A 1 79 ? 23.092 9.595 -18.356 1.00 66.50 79 ASN A O 1
ATOM 665 N N . ASP A 1 80 ? 21.632 8.115 -19.268 1.00 51.19 80 ASP A N 1
ATOM 666 C CA . ASP A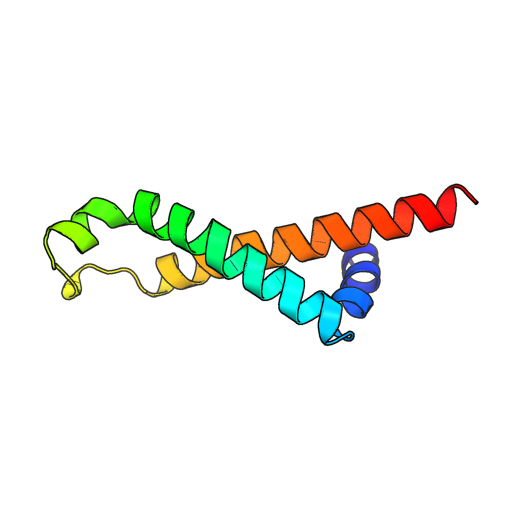 1 80 ? 22.546 7.283 -20.066 1.00 51.19 80 ASP A CA 1
ATOM 667 C C . ASP A 1 80 ? 22.457 7.641 -21.564 1.00 51.19 80 ASP A C 1
ATOM 669 O O . ASP A 1 80 ? 23.502 7.574 -22.255 1.00 51.19 80 ASP A O 1
#

pLDDT: mean 82.93, std 8.88, range [51.19, 95.25]

Organism: Ignavibacterium album (strain DSM 19864 / JCM 16511 / NBRC 101810 / Mat9-16) (NCBI:txid945713)

InterPro domains:
  IPR047700 Nitrate/nitrite transporter NrtS-like [NF038050] (22-67)

Radius of gyration: 16.05 Å; Cα contacts (8 Å, |Δi|>4): 52; chains: 1; bounding box: 43×23×41 Å

Nearest PDB structures (foldseek):
  5sv0-assembly2_J  TM=3.154E-01  e=4.321E+00  Escherichia coli DH1